Protein AF-A0A955I4E7-F1 (afdb_monomer_lite)

Radius of gyration: 12.71 Å; chains: 1; bounding box: 24×22×32 Å

pLDDT: mean 80.28, std 8.05, range [55.56, 90.56]

Sequence (55 aa):
MIARSIHGAKKYILQNFRTGKLLDPDFDGKSFSHDELIQLRDAANPFVQSCSIRL

Secondary structure (DSSP, 8-state):
-HHHHTTT-S-EEEEPPP-SS-SSTT----PPPHHHHHHHHHHHTTTSS-EEEE-

Foldseek 3Di:
DVLQVCAAAAEAEAEFDDPDPDPDPPDPGDTDDPVVLVVVQVVNVVRYNYYYYDD

Structure (mmCIF, N/CA/C/O backbone):
data_AF-A0A955I4E7-F1
#
_entry.id   AF-A0A955I4E7-F1
#
loop_
_atom_site.group_PDB
_atom_site.id
_atom_site.type_symbol
_atom_site.label_atom_id
_atom_site.label_alt_id
_atom_site.label_comp_id
_atom_site.label_asym_id
_atom_site.label_entity_id
_atom_site.label_seq_id
_atom_site.pdbx_PDB_ins_code
_atom_site.Cartn_x
_atom_site.Cartn_y
_atom_site.Cartn_z
_atom_site.occupancy
_atom_site.B_iso_or_equiv
_atom_site.auth_seq_id
_atom_site.auth_comp_id
_atom_site.auth_asym_id
_atom_site.auth_atom_id
_atom_site.pdbx_PDB_model_num
ATOM 1 N N . MET A 1 1 ? -11.605 5.932 -5.066 1.00 55.56 1 MET A N 1
ATOM 2 C CA . MET A 1 1 ? -10.325 5.667 -4.373 1.00 55.56 1 MET A CA 1
ATOM 3 C C . MET A 1 1 ? -10.350 4.219 -3.892 1.00 55.56 1 MET A C 1
ATOM 5 O O . MET A 1 1 ? -11.287 3.877 -3.178 1.00 55.56 1 MET A O 1
ATOM 9 N N . ILE A 1 2 ? -9.396 3.372 -4.304 1.00 64.38 2 ILE A N 1
ATOM 10 C CA . ILE A 1 2 ? -9.362 1.927 -3.968 1.00 64.38 2 ILE A CA 1
ATOM 11 C C . ILE A 1 2 ? -9.427 1.678 -2.451 1.00 64.38 2 ILE A C 1
ATOM 13 O O . ILE A 1 2 ? -10.058 0.719 -2.021 1.00 64.38 2 ILE A O 1
ATOM 17 N N . ALA A 1 3 ? -8.884 2.594 -1.640 1.00 61.09 3 ALA A N 1
ATOM 18 C CA . ALA A 1 3 ? -8.940 2.550 -0.177 1.00 61.09 3 ALA A CA 1
ATOM 19 C C . ALA A 1 3 ? -10.367 2.396 0.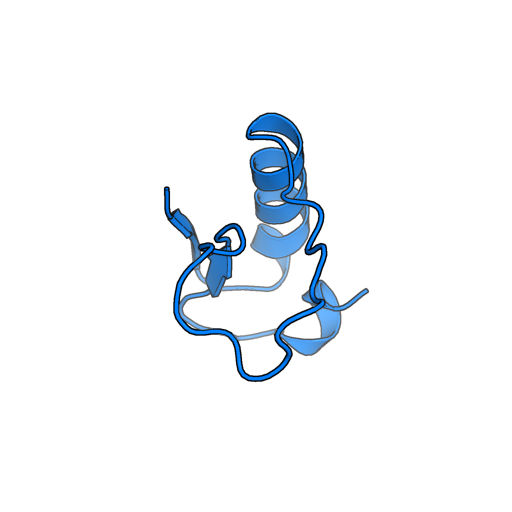392 1.00 61.09 3 ALA A C 1
ATOM 21 O O . ALA A 1 3 ? -10.577 1.693 1.375 1.00 61.09 3 ALA A O 1
ATOM 22 N N . ARG A 1 4 ? -11.377 2.989 -0.256 1.00 64.81 4 ARG A N 1
ATOM 23 C CA . ARG A 1 4 ? -12.779 2.870 0.174 1.00 64.81 4 ARG A CA 1
ATOM 24 C C . ARG A 1 4 ? -13.380 1.502 -0.165 1.00 64.81 4 ARG A C 1
ATOM 26 O O . ARG A 1 4 ? -14.280 1.045 0.529 1.00 64.81 4 ARG A O 1
ATOM 33 N N . SER A 1 5 ? -12.872 0.850 -1.210 1.00 73.44 5 SER A N 1
ATOM 34 C CA . SER A 1 5 ? -13.317 -0.477 -1.652 1.00 73.44 5 SER A CA 1
ATOM 35 C C . SER A 1 5 ? -12.765 -1.611 -0.784 1.00 73.44 5 SER A C 1
ATOM 37 O O . SER A 1 5 ? -13.327 -2.698 -0.786 1.00 73.44 5 SER A O 1
ATOM 39 N N . ILE A 1 6 ? -11.683 -1.364 -0.039 1.00 72.69 6 ILE A N 1
ATOM 40 C CA . ILE A 1 6 ? -11.032 -2.344 0.849 1.00 72.69 6 ILE A CA 1
ATOM 41 C C . ILE A 1 6 ? -11.459 -2.190 2.316 1.00 72.69 6 ILE A C 1
ATOM 43 O O . ILE A 1 6 ? -10.795 -2.701 3.220 1.00 72.69 6 ILE A O 1
ATOM 47 N N . HIS A 1 7 ? -12.555 -1.466 2.560 1.00 70.50 7 HIS A N 1
ATOM 48 C CA . HIS A 1 7 ? -13.038 -1.188 3.904 1.00 70.50 7 HIS A CA 1
ATOM 49 C C . HIS A 1 7 ? -13.292 -2.480 4.699 1.00 70.50 7 HIS A C 1
ATOM 51 O O . HIS A 1 7 ? -13.955 -3.396 4.215 1.00 70.50 7 HIS A O 1
ATOM 57 N N . GLY A 1 8 ? -12.751 -2.556 5.918 1.00 73.38 8 GLY A N 1
ATOM 58 C CA . GLY A 1 8 ? -12.879 -3.731 6.792 1.00 73.38 8 GLY A CA 1
ATOM 59 C C . GLY A 1 8 ? -11.834 -4.830 6.563 1.00 73.38 8 GLY A C 1
ATOM 60 O O . GLY A 1 8 ? -11.867 -5.859 7.242 1.00 73.38 8 GLY A O 1
ATOM 61 N N . ALA A 1 9 ? -10.871 -4.633 5.656 1.00 78.94 9 ALA A N 1
ATOM 62 C CA . ALA A 1 9 ? -9.747 -5.552 5.513 1.00 78.94 9 ALA A CA 1
ATOM 63 C C . ALA A 1 9 ? -8.904 -5.592 6.801 1.00 78.94 9 ALA A C 1
ATOM 65 O O . ALA A 1 9 ? -8.450 -4.562 7.305 1.00 78.94 9 ALA A O 1
ATOM 66 N N . LYS A 1 10 ? -8.664 -6.803 7.322 1.00 77.38 10 LYS A N 1
ATOM 67 C CA . LYS A 1 10 ? -7.912 -7.017 8.572 1.00 77.38 10 LYS A CA 1
ATOM 68 C C . LYS A 1 10 ? -6.426 -6.672 8.443 1.00 77.38 10 LYS A C 1
ATOM 70 O O . LYS A 1 10 ? -5.805 -6.222 9.399 1.00 77.38 10 LYS A O 1
ATOM 75 N N . LYS A 1 11 ? -5.844 -6.910 7.265 1.00 81.25 11 LYS A N 1
ATOM 76 C CA . LYS A 1 11 ? -4.427 -6.667 6.990 1.00 81.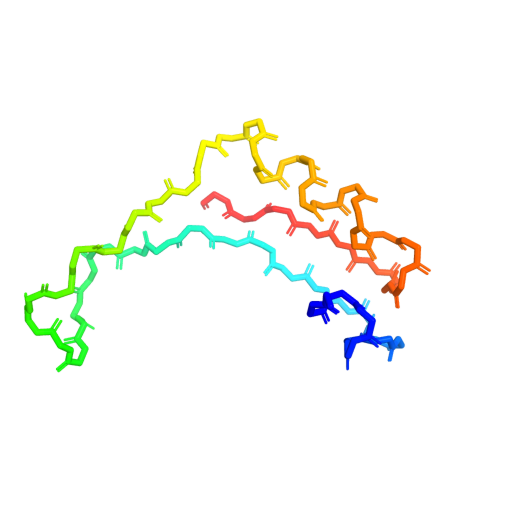25 11 LYS A CA 1
ATOM 77 C C . LYS A 1 11 ? -4.236 -6.320 5.523 1.00 81.25 11 LYS A C 1
ATOM 79 O O . LYS A 1 11 ? -4.508 -7.146 4.655 1.00 81.25 11 LYS A O 1
ATOM 84 N N . TYR A 1 12 ? -3.755 -5.114 5.267 1.00 84.38 12 TYR A N 1
ATOM 85 C CA . TYR A 1 12 ? -3.447 -4.613 3.937 1.00 84.38 12 TYR A CA 1
ATOM 86 C C . TYR A 1 12 ? -1.942 -4.376 3.812 1.00 84.38 12 TYR A C 1
ATOM 88 O O . TYR A 1 12 ? -1.316 -3.822 4.718 1.00 84.38 12 TYR A O 1
ATOM 96 N N . ILE A 1 13 ? -1.344 -4.847 2.718 1.00 86.12 13 ILE A N 1
ATOM 97 C CA . ILE A 1 13 ? 0.098 -4.740 2.486 1.00 86.12 13 ILE A CA 1
ATOM 98 C C . ILE A 1 13 ? 0.330 -3.954 1.203 1.00 86.12 13 ILE A C 1
ATOM 100 O O . ILE A 1 13 ? -0.101 -4.371 0.131 1.00 86.12 13 ILE A O 1
ATOM 104 N N . LEU A 1 14 ? 1.043 -2.840 1.328 1.00 87.06 14 LEU A N 1
ATOM 105 C CA . LEU A 1 14 ? 1.560 -2.077 0.202 1.00 87.06 14 LEU A CA 1
ATOM 106 C C . LEU A 1 14 ? 2.943 -2.611 -0.156 1.00 87.06 14 LEU A C 1
ATOM 108 O O . LEU A 1 14 ? 3.808 -2.720 0.710 1.00 87.06 14 LEU A O 1
ATOM 112 N N . GLN A 1 15 ? 3.149 -2.953 -1.421 1.00 85.94 15 GLN A N 1
ATOM 113 C CA . GLN A 1 15 ? 4.439 -3.395 -1.936 1.00 85.94 15 GLN A CA 1
ATOM 114 C C . GLN A 1 15 ? 4.608 -2.901 -3.366 1.00 85.94 15 GLN A C 1
ATOM 116 O O . GLN A 1 15 ? 3.629 -2.788 -4.106 1.00 85.94 15 GLN A O 1
ATOM 121 N N . ASN A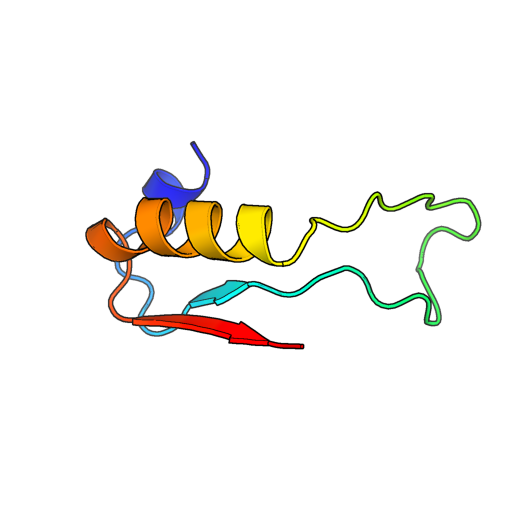 1 16 ? 5.853 -2.645 -3.749 1.00 86.19 16 ASN A N 1
ATOM 122 C CA . ASN A 1 16 ? 6.179 -2.353 -5.134 1.00 86.19 16 ASN A CA 1
ATOM 123 C C . ASN A 1 16 ? 6.162 -3.614 -5.993 1.00 86.19 16 ASN A C 1
ATOM 125 O O . ASN A 1 16 ? 6.251 -4.746 -5.502 1.00 86.19 16 ASN A O 1
ATOM 129 N N . PHE A 1 17 ? 6.073 -3.393 -7.301 1.00 79.94 17 PHE A N 1
ATOM 130 C CA . PHE A 1 17 ? 6.262 -4.450 -8.276 1.00 79.94 17 PHE A CA 1
ATOM 131 C C . PHE A 1 17 ? 7.677 -5.012 -8.151 1.00 79.94 17 PHE A C 1
ATOM 133 O O . PHE A 1 17 ? 8.658 -4.275 -8.063 1.00 79.94 17 PHE A O 1
ATOM 140 N N . ARG A 1 18 ? 7.779 -6.340 -8.137 1.00 76.25 18 ARG A N 1
ATOM 141 C CA . ARG A 1 18 ? 9.060 -7.038 -8.230 1.00 76.25 18 ARG A CA 1
ATOM 142 C C . ARG A 1 18 ? 9.222 -7.492 -9.670 1.00 76.25 18 ARG A C 1
ATOM 144 O O . ARG A 1 18 ? 8.344 -8.177 -10.191 1.00 76.25 18 ARG A O 1
ATOM 151 N N . THR A 1 19 ? 10.337 -7.124 -10.291 1.00 68.00 19 THR A N 1
ATOM 152 C CA . THR A 1 19 ? 10.750 -7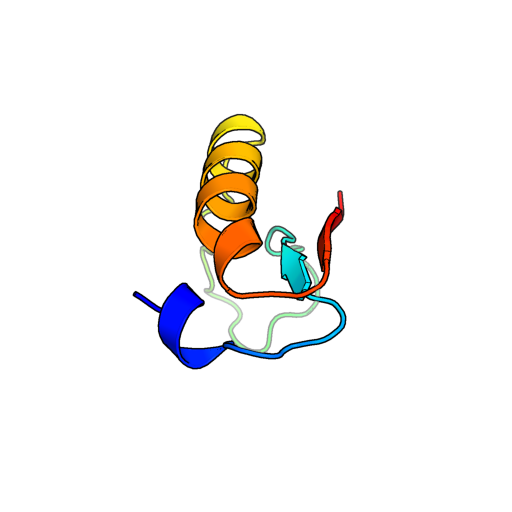.559 -11.632 1.00 68.00 19 THR A CA 1
ATOM 153 C C . THR A 1 19 ? 11.151 -9.037 -11.597 1.00 68.00 19 THR A C 1
ATOM 155 O O . THR A 1 19 ? 12.318 -9.408 -11.641 1.00 68.00 19 THR A O 1
ATOM 158 N N . GLY A 1 20 ? 1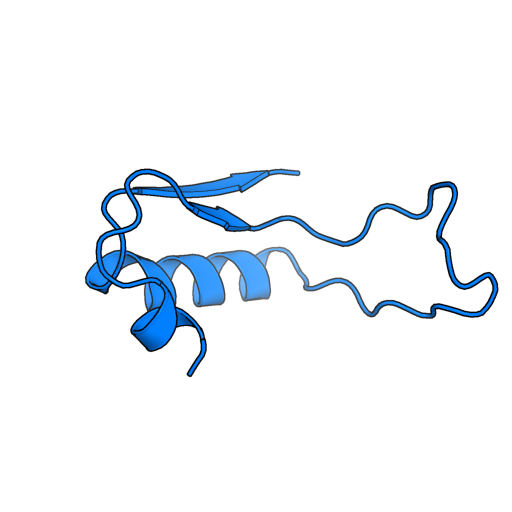0.162 -9.906 -11.396 1.00 72.88 20 GLY A N 1
ATOM 159 C CA . GLY A 1 20 ? 10.293 -11.356 -11.508 1.00 72.88 20 GLY A CA 1
ATOM 160 C C . GLY A 1 20 ? 9.754 -11.858 -12.847 1.00 72.88 20 GLY A C 1
ATOM 161 O O . GLY A 1 20 ? 9.680 -11.117 -13.823 1.00 72.88 20 GLY A O 1
ATOM 162 N N . LYS A 1 21 ? 9.313 -13.121 -12.883 1.00 71.31 21 LYS A N 1
ATOM 163 C CA . LYS A 1 21 ? 8.505 -13.641 -13.995 1.00 71.31 21 LYS A CA 1
ATOM 164 C C . LYS A 1 21 ? 7.133 -12.965 -13.967 1.00 71.31 21 LYS A C 1
ATOM 166 O O . LYS A 1 21 ? 6.263 -13.354 -13.189 1.00 71.31 21 LYS A O 1
ATOM 171 N N . LEU A 1 22 ? 6.974 -11.933 -14.780 1.00 76.50 22 LEU A N 1
ATOM 172 C CA . LEU A 1 22 ? 5.694 -11.281 -15.012 1.00 76.50 22 LEU A CA 1
ATOM 173 C C . LEU A 1 22 ? 4.925 -12.052 -16.090 1.00 76.50 22 LEU A C 1
ATOM 175 O O . LEU A 1 22 ? 5.522 -12.722 -16.932 1.00 76.50 22 LEU A O 1
ATOM 179 N N . LEU A 1 23 ? 3.594 -12.001 -16.023 1.00 82.75 23 LEU A N 1
ATOM 180 C CA . LEU A 1 23 ? 2.733 -12.580 -17.062 1.00 82.75 23 LEU A CA 1
ATOM 181 C C . LEU A 1 23 ? 2.846 -11.801 -18.376 1.00 82.75 23 LEU A C 1
ATOM 183 O O . LEU A 1 23 ? 2.713 -12.388 -19.445 1.00 82.75 23 LEU A O 1
ATOM 187 N N . ASP A 1 24 ? 3.103 -10.500 -18.268 1.00 80.81 24 ASP A N 1
ATOM 188 C CA . ASP A 1 24 ? 3.369 -9.604 -19.381 1.00 80.81 24 ASP A CA 1
ATOM 189 C C . ASP A 1 24 ? 4.880 -9.294 -19.429 1.00 80.81 24 ASP A C 1
ATOM 191 O O . ASP A 1 24 ? 5.405 -8.719 -18.468 1.00 80.81 24 ASP A O 1
ATOM 195 N N . PRO A 1 25 ? 5.591 -9.709 -20.495 1.00 78.81 25 PRO A N 1
ATOM 196 C CA . PRO A 1 25 ? 7.016 -9.440 -20.669 1.00 78.81 25 PRO A CA 1
ATOM 197 C C . PRO A 1 25 ? 7.356 -7.951 -20.805 1.00 78.81 25 PRO A C 1
ATOM 199 O O . PRO A 1 25 ? 8.469 -7.566 -20.454 1.00 78.81 25 PRO A O 1
ATOM 202 N N . ASP A 1 26 ? 6.416 -7.132 -21.283 1.00 81.50 26 ASP A N 1
ATOM 203 C CA . ASP A 1 26 ? 6.629 -5.712 -21.593 1.00 81.50 26 ASP A CA 1
ATOM 204 C C . ASP A 1 26 ? 6.143 -4.787 -20.467 1.00 81.50 26 ASP A C 1
ATOM 206 O O . ASP A 1 26 ? 6.058 -3.565 -20.621 1.00 81.50 26 ASP A O 1
ATOM 210 N N . PHE A 1 27 ? 5.812 -5.355 -19.306 1.00 80.06 27 PHE A N 1
ATOM 211 C CA . PHE A 1 27 ? 5.302 -4.589 -18.182 1.00 80.06 27 PHE A CA 1
ATOM 212 C C . PHE A 1 27 ? 6.371 -3.666 -17.583 1.00 80.06 27 PHE A C 1
ATOM 214 O O . PHE A 1 27 ? 7.204 -4.077 -16.772 1.00 80.06 27 PHE A O 1
ATOM 221 N N . ASP A 1 28 ? 6.270 -2.380 -17.910 1.00 70.44 28 ASP A N 1
ATOM 222 C CA . ASP A 1 28 ? 6.988 -1.298 -17.236 1.00 70.44 28 ASP A CA 1
ATOM 223 C C . ASP A 1 28 ? 6.154 -0.764 -16.060 1.00 70.44 28 ASP A C 1
ATOM 225 O O . ASP A 1 28 ? 5.511 0.292 -16.100 1.00 70.44 28 ASP A O 1
ATOM 229 N N . GLY A 1 29 ? 6.085 -1.567 -14.999 1.00 71.50 29 GLY A N 1
ATOM 230 C CA . GLY A 1 29 ? 5.420 -1.184 -13.762 1.00 71.50 29 GLY A CA 1
ATOM 231 C C . GLY A 1 29 ? 6.210 -0.125 -13.018 1.00 71.50 29 GLY A C 1
ATOM 232 O O . GLY A 1 29 ? 7.114 -0.462 -12.250 1.00 71.50 29 GLY A O 1
ATOM 233 N N . LYS A 1 30 ? 5.829 1.146 -13.176 1.00 75.94 30 LYS A N 1
ATOM 234 C CA . LYS A 1 30 ? 6.377 2.232 -12.357 1.00 75.94 30 LYS A CA 1
ATOM 235 C C . LYS A 1 30 ? 6.164 1.912 -10.881 1.00 75.94 30 LYS A C 1
ATOM 237 O O . LYS A 1 30 ? 5.036 1.835 -10.395 1.00 75.94 30 LYS A O 1
ATOM 242 N N . SER A 1 31 ? 7.272 1.687 -10.186 1.00 80.31 31 SER A N 1
ATOM 243 C CA . SER A 1 31 ? 7.272 1.492 -8.743 1.00 80.31 31 SER A CA 1
ATOM 244 C C . SER A 1 31 ? 7.096 2.834 -8.049 1.00 80.31 31 SER A C 1
ATOM 246 O O . SER A 1 31 ? 7.609 3.851 -8.514 1.00 80.31 31 SER A O 1
ATOM 248 N N . PHE A 1 32 ? 6.384 2.825 -6.928 1.00 85.25 32 PHE A N 1
ATOM 249 C CA . PHE A 1 32 ? 6.253 3.996 -6.078 1.00 85.25 32 PHE A CA 1
ATOM 250 C C . PHE A 1 32 ? 7.547 4.203 -5.293 1.00 85.25 32 PHE A C 1
ATOM 252 O O . PHE A 1 32 ? 8.200 3.246 -4.859 1.00 85.25 32 PHE A O 1
ATOM 259 N N . SER A 1 33 ? 7.914 5.457 -5.077 1.00 86.94 33 SER A N 1
ATOM 260 C CA . SER A 1 33 ? 8.937 5.813 -4.100 1.00 86.94 33 SER A CA 1
ATOM 261 C C . SER A 1 33 ? 8.503 5.410 -2.688 1.00 86.94 33 SER A C 1
ATOM 263 O O . SER A 1 33 ? 7.326 5.172 -2.402 1.00 86.94 33 SER A O 1
ATOM 265 N N . HIS A 1 34 ? 9.466 5.332 -1.772 1.00 85.38 34 HIS A N 1
ATOM 266 C CA . HIS A 1 34 ? 9.162 5.002 -0.383 1.00 85.38 34 HIS A CA 1
ATOM 267 C C . HIS A 1 34 ? 8.195 6.015 0.254 1.00 85.38 34 HIS A C 1
ATOM 269 O O . HIS A 1 34 ? 7.260 5.617 0.948 1.00 85.38 34 HIS A O 1
ATOM 275 N N . ASP A 1 35 ? 8.371 7.303 -0.047 1.00 88.44 35 ASP A N 1
ATOM 276 C CA . ASP A 1 35 ? 7.507 8.372 0.455 1.00 88.44 35 ASP A CA 1
ATOM 277 C C . ASP A 1 35 ? 6.078 8.261 -0.089 1.00 88.44 35 ASP A C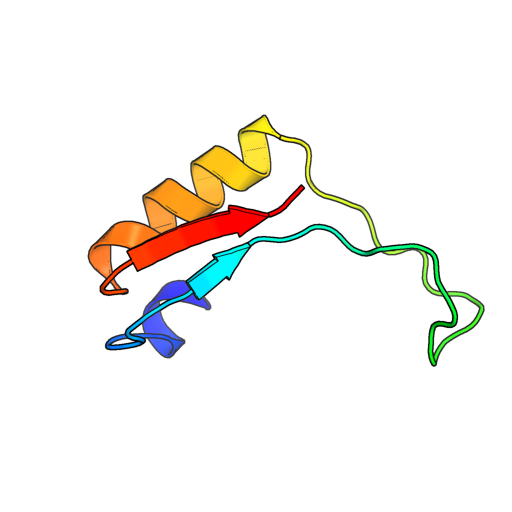 1
ATOM 279 O O . ASP A 1 35 ? 5.114 8.418 0.661 1.00 88.44 35 ASP A O 1
ATOM 283 N N . GLU A 1 36 ? 5.913 7.905 -1.364 1.00 88.69 36 GLU A N 1
ATOM 284 C CA . GLU A 1 36 ? 4.589 7.646 -1.941 1.00 88.69 36 GLU A CA 1
ATOM 285 C C . GLU A 1 36 ? 3.900 6.447 -1.275 1.00 88.69 36 GLU A C 1
ATOM 287 O O . GLU A 1 36 ? 2.699 6.493 -1.001 1.00 88.69 36 GLU A O 1
ATOM 292 N N . LEU A 1 37 ? 4.646 5.388 -0.943 1.00 88.56 37 LEU A N 1
ATOM 293 C CA . LEU A 1 37 ? 4.098 4.243 -0.209 1.00 88.56 37 LEU A CA 1
ATOM 294 C C . LEU A 1 37 ? 3.646 4.627 1.208 1.00 88.56 37 LEU A C 1
ATOM 296 O O . LEU A 1 37 ? 2.625 4.120 1.679 1.00 88.56 37 LEU A O 1
ATOM 300 N N . ILE A 1 38 ? 4.368 5.528 1.881 1.00 89.56 38 ILE A N 1
ATOM 301 C CA . ILE A 1 38 ? 3.973 6.081 3.185 1.00 89.56 38 ILE A CA 1
ATOM 302 C C . ILE A 1 38 ? 2.670 6.873 3.056 1.00 89.56 38 ILE A C 1
ATOM 304 O O . ILE A 1 38 ? 1.731 6.620 3.811 1.00 89.56 38 ILE A O 1
ATOM 308 N N . GLN A 1 39 ? 2.567 7.757 2.062 1.00 90.56 39 GLN A N 1
ATOM 309 C CA . GLN A 1 39 ? 1.346 8.533 1.823 1.00 90.56 39 GLN A CA 1
ATOM 310 C C . GLN A 1 39 ? 0.142 7.629 1.531 1.00 90.56 39 GLN A C 1
ATOM 312 O O . GLN A 1 39 ? -0.948 7.838 2.067 1.00 90.56 39 GLN A O 1
ATOM 317 N N . LEU A 1 40 ? 0.339 6.579 0.729 1.00 88.00 40 LEU A N 1
ATOM 318 C CA . LEU A 1 40 ? -0.700 5.592 0.436 1.00 88.00 40 LEU A CA 1
ATOM 319 C C . LEU A 1 40 ? -1.125 4.809 1.684 1.00 88.00 40 LEU A C 1
ATOM 321 O O . LEU A 1 40 ? -2.318 4.560 1.866 1.00 88.00 40 LEU A O 1
ATOM 325 N N . ARG A 1 41 ? -0.179 4.437 2.556 1.00 88.81 41 ARG A N 1
ATOM 326 C CA . ARG A 1 41 ? -0.477 3.776 3.837 1.00 88.81 41 ARG A CA 1
ATOM 327 C C . ARG A 1 41 ? -1.342 4.676 4.709 1.00 88.81 41 ARG A C 1
ATOM 329 O O . ARG A 1 41 ? -2.354 4.223 5.239 1.00 88.81 41 ARG A O 1
ATOM 336 N N . ASP A 1 42 ? -0.957 5.939 4.837 1.00 89.12 42 ASP A N 1
ATOM 337 C CA . ASP A 1 42 ? -1.640 6.893 5.705 1.00 89.12 42 ASP A CA 1
ATOM 338 C C . ASP A 1 42 ? -3.048 7.211 5.186 1.00 89.12 42 ASP A C 1
ATOM 340 O O . ASP A 1 42 ? -3.989 7.292 5.973 1.00 89.12 42 ASP A O 1
ATOM 344 N N . ALA A 1 43 ? -3.229 7.261 3.863 1.00 88.50 43 ALA A N 1
ATOM 345 C CA . ALA A 1 43 ? -4.544 7.377 3.236 1.00 88.50 43 ALA A CA 1
ATOM 346 C C . ALA A 1 43 ? -5.417 6.116 3.404 1.00 88.50 43 ALA A C 1
ATOM 348 O O . ALA A 1 43 ? -6.645 6.218 3.430 1.00 88.50 43 ALA A O 1
ATOM 349 N N . ALA A 1 44 ? -4.813 4.927 3.504 1.00 85.62 44 ALA A N 1
ATOM 350 C CA . ALA A 1 44 ? -5.528 3.659 3.650 1.00 85.62 44 ALA A CA 1
ATOM 351 C C . ALA A 1 44 ? -5.892 3.326 5.107 1.00 85.62 44 ALA A C 1
ATOM 353 O O . ALA A 1 44 ? -6.939 2.720 5.336 1.00 85.62 44 ALA A O 1
ATOM 354 N N . ASN A 1 45 ? -5.074 3.738 6.082 1.00 83.81 45 ASN A N 1
ATOM 355 C CA . ASN A 1 45 ? -5.250 3.464 7.516 1.00 83.81 45 ASN A CA 1
ATOM 356 C C . ASN A 1 45 ? -6.671 3.712 8.065 1.00 83.81 45 ASN A C 1
ATOM 358 O O . ASN A 1 45 ? -7.141 2.880 8.834 1.00 83.81 45 ASN A O 1
ATOM 362 N N . PRO A 1 46 ? -7.406 4.774 7.677 1.00 86.56 46 PRO A N 1
ATOM 363 C CA . PRO A 1 46 ? -8.772 4.994 8.164 1.00 86.56 46 PRO A CA 1
ATOM 364 C C . PRO A 1 46 ? -9.779 3.928 7.711 1.00 86.56 46 PRO A C 1
ATOM 366 O O . PRO A 1 46 ? -10.862 3.813 8.279 1.00 86.56 46 PRO A O 1
ATOM 369 N N . PHE A 1 47 ? -9.455 3.173 6.661 1.00 83.69 47 PHE A N 1
ATOM 370 C CA . PHE A 1 47 ? -10.373 2.232 6.027 1.00 83.69 47 PHE A CA 1
ATOM 371 C C . PHE A 1 47 ? -10.053 0.770 6.352 1.00 83.69 47 PHE A C 1
ATOM 373 O O . PHE A 1 47 ? -10.931 -0.082 6.202 1.00 83.69 47 PHE A O 1
ATOM 380 N N . VAL A 1 48 ? -8.837 0.470 6.814 1.00 84.81 48 VAL A N 1
ATOM 381 C CA . VAL A 1 48 ? -8.364 -0.896 7.080 1.00 84.81 48 VAL A CA 1
ATOM 382 C C . VAL A 1 48 ? -7.882 -1.047 8.516 1.00 84.81 48 VAL A C 1
ATOM 384 O O . VAL A 1 48 ? -7.426 -0.100 9.140 1.00 84.81 48 VAL A O 1
ATOM 387 N N . GLN A 1 49 ? -7.948 -2.265 9.047 1.00 84.25 49 GLN A N 1
ATOM 388 C CA . GLN A 1 49 ? -7.567 -2.535 10.436 1.00 84.25 49 GLN A CA 1
ATOM 389 C C . GLN A 1 49 ? -6.049 -2.431 10.663 1.00 84.25 49 GLN A C 1
ATOM 391 O O . GLN A 1 49 ? -5.596 -2.125 11.763 1.00 84.25 49 GLN A O 1
ATOM 396 N N . SER A 1 50 ? -5.258 -2.706 9.624 1.00 83.94 50 SER A N 1
ATOM 397 C CA . SER A 1 50 ? -3.803 -2.590 9.640 1.00 83.94 50 SER A CA 1
ATOM 398 C C . SER A 1 50 ? -3.289 -2.417 8.213 1.00 83.94 50 SER A C 1
ATOM 400 O O . SER A 1 50 ? -3.641 -3.213 7.338 1.00 83.94 50 SER A O 1
ATOM 402 N N . CYS A 1 51 ? -2.454 -1.402 7.979 1.00 85.81 51 CYS A N 1
ATOM 403 C CA . CYS A 1 51 ? -1.753 -1.195 6.716 1.00 85.81 51 CYS A CA 1
ATOM 404 C C . CYS A 1 51 ? -0.237 -1.214 6.949 1.00 85.81 51 CYS A C 1
ATOM 406 O O . CYS A 1 51 ? 0.285 -0.449 7.758 1.00 85.81 51 CYS A O 1
ATOM 408 N N . SER A 1 52 ? 0.492 -2.083 6.251 1.00 87.38 52 SER A N 1
ATOM 409 C CA . SER A 1 52 ? 1.954 -2.192 6.360 1.00 87.38 52 SER A CA 1
ATOM 410 C C . SER A 1 52 ? 2.614 -2.096 4.993 1.00 87.38 52 SER A C 1
ATOM 412 O O . SER A 1 52 ? 2.059 -2.556 4.000 1.00 87.38 52 SER A O 1
ATOM 414 N N . ILE A 1 53 ? 3.812 -1.523 4.946 1.00 87.56 53 ILE A N 1
ATOM 415 C CA . ILE A 1 53 ? 4.625 -1.484 3.730 1.00 87.56 53 ILE A CA 1
ATOM 416 C C . ILE A 1 53 ? 5.589 -2.666 3.777 1.00 87.56 53 ILE A C 1
ATOM 418 O O . ILE A 1 53 ? 6.255 -2.886 4.789 1.00 87.56 53 ILE A O 1
ATOM 422 N N . ARG A 1 54 ? 5.653 -3.435 2.692 1.00 83.38 54 ARG A N 1
ATOM 423 C CA . ARG A 1 54 ? 6.615 -4.516 2.504 1.00 83.38 54 ARG A CA 1
ATOM 424 C C . ARG A 1 54 ? 7.620 -4.096 1.437 1.00 83.38 54 ARG A C 1
ATOM 426 O O . ARG A 1 54 ? 7.240 -3.889 0.286 1.00 83.38 54 ARG A O 1
ATOM 433 N N . LEU A 1 55 ? 8.877 -3.975 1.861 1.00 70.44 55 LEU A N 1
ATOM 434 C CA . LEU A 1 55 ? 10.046 -3.780 1.003 1.00 70.44 55 LEU A CA 1
ATOM 435 C C . LEU A 1 55 ? 10.416 -5.125 0.349 1.00 70.44 55 LEU A C 1
ATOM 437 O O . LEU A 1 55 ? 10.474 -6.150 1.069 1.00 70.44 55 LEU A O 1
#